Protein AF-A0A5M3XRE9-F1 (afdb_monomer)

Sequence (167 aa):
MTRYNPGREERDRRELAEAVAAARAELARVDAKAGIALSVSGGAFSILTATAALATSLPTLARVVLIVAAVLTAAASTAALWALRPTLPRHAGTGVLGAARVGTARGLLAGLADTPERERLAADVVCLSRLARTKYRRLRIAVDALIAAVAVVLIALVVLLATLPQV

Structure (mmCIF, N/CA/C/O backbone):
data_AF-A0A5M3XRE9-F1
#
_entry.id   AF-A0A5M3XRE9-F1
#
loop_
_atom_site.group_PDB
_atom_site.id
_atom_site.type_symbol
_atom_site.label_atom_id
_atom_site.label_alt_id
_atom_site.label_comp_id
_atom_site.label_asym_id
_atom_site.label_entity_id
_atom_site.label_seq_id
_atom_site.pdbx_PDB_ins_code
_atom_site.Cartn_x
_atom_site.Cartn_y
_atom_site.Cartn_z
_atom_site.occupancy
_atom_site.B_iso_or_equiv
_atom_site.auth_seq_id
_atom_site.auth_comp_id
_atom_site.auth_asym_id
_atom_site.auth_atom_id
_atom_site.pdbx_PDB_model_num
ATOM 1 N N . MET A 1 1 ? 7.980 1.155 -47.710 1.00 56.56 1 MET A N 1
ATOM 2 C CA . MET A 1 1 ? 9.224 1.716 -47.138 1.00 56.56 1 MET A CA 1
ATOM 3 C C . MET A 1 1 ? 8.872 2.888 -46.231 1.00 56.56 1 MET A C 1
ATOM 5 O O . MET A 1 1 ? 8.700 4.006 -46.700 1.00 56.56 1 MET A O 1
ATOM 9 N N . THR A 1 2 ? 8.676 2.625 -44.941 1.00 67.06 2 THR A N 1
ATOM 10 C CA . THR A 1 2 ? 8.481 3.649 -43.903 1.00 67.06 2 THR A CA 1
ATOM 11 C C . THR A 1 2 ? 9.804 4.396 -43.734 1.00 67.06 2 THR A C 1
ATOM 13 O O . THR A 1 2 ? 10.810 3.770 -43.412 1.00 67.06 2 THR A O 1
ATOM 16 N N . ARG A 1 3 ? 9.847 5.709 -44.002 1.00 71.75 3 ARG A N 1
ATOM 17 C CA . ARG A 1 3 ? 11.059 6.510 -43.760 1.00 71.75 3 ARG A CA 1
ATOM 18 C C . ARG A 1 3 ? 11.410 6.422 -42.274 1.00 71.75 3 ARG A C 1
ATOM 20 O O . ARG A 1 3 ? 10.608 6.832 -41.436 1.00 71.75 3 ARG A O 1
ATOM 27 N N . TYR A 1 4 ? 12.590 5.891 -41.969 1.00 78.19 4 TYR A N 1
ATOM 28 C CA . TYR A 1 4 ? 13.180 5.957 -40.636 1.00 78.19 4 TYR A CA 1
ATOM 29 C C . TYR A 1 4 ? 13.281 7.431 -40.225 1.00 78.19 4 TYR A C 1
ATOM 31 O O . TYR A 1 4 ? 13.924 8.228 -40.909 1.00 78.19 4 TYR A O 1
ATOM 39 N N . ASN A 1 5 ? 12.573 7.804 -39.156 1.00 83.75 5 ASN A N 1
ATOM 40 C CA . ASN A 1 5 ? 12.599 9.150 -38.597 1.00 83.75 5 ASN A CA 1
ATOM 41 C C . ASN A 1 5 ? 13.238 9.080 -37.202 1.00 83.75 5 ASN A C 1
ATOM 43 O O . ASN A 1 5 ? 12.529 8.780 -36.236 1.00 83.75 5 ASN A O 1
ATOM 47 N N . PRO A 1 6 ? 14.545 9.369 -37.077 1.00 79.38 6 PRO A N 1
ATOM 48 C CA . PRO A 1 6 ? 15.255 9.262 -35.803 1.00 79.38 6 PRO A CA 1
ATOM 49 C C . PRO A 1 6 ? 14.658 10.180 -34.725 1.00 79.38 6 PRO A C 1
ATOM 51 O O . PRO A 1 6 ? 14.623 9.820 -33.551 1.00 79.38 6 PRO A O 1
ATOM 54 N N . GLY A 1 7 ? 14.077 11.320 -35.120 1.00 86.62 7 GLY A N 1
ATOM 55 C CA . GLY A 1 7 ? 13.422 12.241 -34.191 1.00 86.62 7 GLY A CA 1
ATOM 56 C C . GLY A 1 7 ? 12.132 11.695 -33.570 1.00 86.62 7 GLY A C 1
ATOM 57 O O . GLY A 1 7 ? 11.725 12.167 -32.511 1.00 86.62 7 GLY A O 1
ATOM 58 N N . ARG A 1 8 ? 11.483 10.702 -34.194 1.00 86.00 8 ARG A N 1
ATOM 59 C 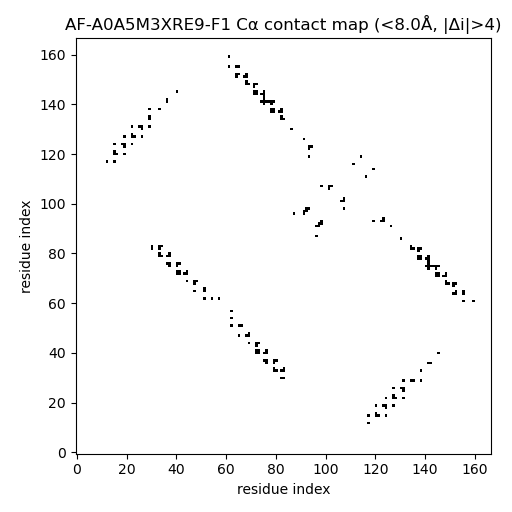CA . ARG A 1 8 ? 10.309 10.026 -33.620 1.00 86.00 8 ARG A CA 1
ATOM 60 C C . ARG A 1 8 ? 10.725 8.985 -32.587 1.00 86.00 8 ARG A C 1
ATOM 62 O O . ARG A 1 8 ? 10.131 8.928 -31.521 1.00 86.00 8 ARG A O 1
ATOM 69 N N . GLU A 1 9 ? 11.758 8.200 -32.878 1.00 84.88 9 GLU A N 1
ATOM 70 C CA . GLU A 1 9 ? 12.236 7.179 -31.941 1.00 84.88 9 GLU A CA 1
ATOM 71 C C . GLU A 1 9 ? 12.762 7.785 -30.645 1.00 84.88 9 GLU A C 1
ATOM 73 O O . GLU A 1 9 ? 12.497 7.253 -29.570 1.00 84.88 9 GLU A O 1
ATOM 78 N N . GLU A 1 10 ? 13.471 8.910 -30.724 1.00 87.88 10 GLU A N 1
ATOM 79 C CA . GLU A 1 10 ? 13.988 9.558 -29.523 1.00 87.88 10 GLU A CA 1
ATOM 80 C C . GLU A 1 10 ? 12.875 10.179 -28.665 1.00 87.88 10 GLU A C 1
ATOM 82 O O . GLU A 1 10 ? 12.946 10.116 -27.438 1.00 87.88 10 GLU A O 1
ATOM 87 N N . ARG A 1 11 ? 11.806 10.699 -29.286 1.00 88.06 11 ARG A N 1
ATOM 88 C CA . ARG A 1 11 ? 10.595 11.131 -28.565 1.00 88.06 11 ARG A CA 1
ATOM 89 C C . ARG A 1 11 ? 9.914 9.956 -27.875 1.00 88.06 11 ARG A C 1
ATOM 91 O O . ARG A 1 11 ? 9.725 10.011 -26.666 1.00 88.06 11 ARG A O 1
ATOM 98 N N . ASP A 1 12 ? 9.659 8.873 -28.609 1.00 88.25 12 ASP A N 1
ATOM 99 C CA . ASP A 1 12 ? 9.035 7.661 -28.066 1.00 88.25 12 ASP A CA 1
ATOM 100 C C . ASP A 1 12 ? 9.844 7.098 -26.874 1.00 88.25 12 ASP A C 1
ATOM 102 O O . ASP A 1 12 ? 9.275 6.631 -25.888 1.00 88.25 12 ASP A O 1
ATOM 106 N N . ARG A 1 13 ? 11.185 7.150 -26.933 1.00 86.62 13 ARG A N 1
ATOM 107 C CA . ARG A 1 13 ? 12.062 6.729 -25.823 1.00 86.62 13 ARG A CA 1
ATOM 108 C C . ARG A 1 13 ? 11.930 7.632 -24.601 1.00 86.62 13 ARG A C 1
ATOM 110 O O . ARG A 1 13 ? 11.826 7.117 -23.489 1.00 86.62 13 ARG A O 1
ATOM 117 N N . ARG A 1 14 ? 11.932 8.955 -24.796 1.00 90.38 14 ARG A N 1
ATOM 118 C CA . ARG A 1 14 ? 11.760 9.926 -23.703 1.00 90.38 14 ARG A CA 1
ATOM 119 C C . ARG A 1 14 ? 10.404 9.750 -23.028 1.00 90.38 14 ARG A C 1
ATOM 121 O O . ARG A 1 14 ? 10.362 9.614 -21.811 1.00 90.38 14 ARG A O 1
ATOM 128 N N . GLU A 1 15 ? 9.337 9.626 -23.812 1.00 91.62 15 GLU A N 1
ATOM 129 C CA . GLU A 1 15 ? 7.980 9.390 -23.304 1.00 91.62 15 GLU A CA 1
ATOM 130 C C . GLU A 1 15 ? 7.897 8.107 -22.460 1.00 91.62 15 GLU A C 1
ATOM 132 O O . GLU A 1 15 ? 7.311 8.098 -21.377 1.00 91.62 15 GLU A O 1
ATOM 137 N N . LEU A 1 16 ? 8.531 7.019 -22.908 1.00 90.69 16 LEU A N 1
ATOM 138 C CA . LEU A 1 16 ? 8.570 5.770 -22.145 1.00 90.69 16 LEU A CA 1
ATOM 139 C C . LEU A 1 16 ? 9.393 5.890 -20.857 1.00 90.69 16 LEU A C 1
ATOM 141 O O . LEU A 1 16 ? 8.976 5.379 -19.818 1.00 90.69 16 LEU A O 1
ATOM 145 N N . ALA A 1 17 ? 10.544 6.562 -20.897 1.00 89.75 17 ALA A N 1
ATOM 146 C CA . ALA A 1 17 ? 11.367 6.789 -19.712 1.00 89.75 17 ALA A CA 1
ATOM 147 C C . ALA A 1 17 ? 10.630 7.645 -18.664 1.00 89.75 17 ALA A C 1
ATOM 149 O O . ALA A 1 17 ? 10.637 7.313 -17.474 1.00 89.75 17 ALA A O 1
ATOM 150 N N . GLU A 1 18 ? 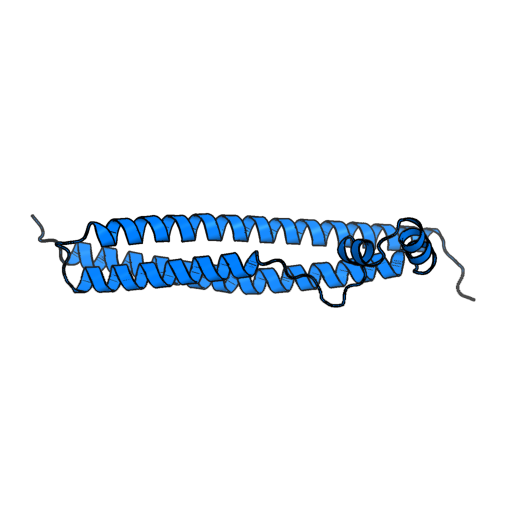9.933 8.694 -19.104 1.00 94.31 18 GLU A N 1
ATOM 151 C CA . GLU A 1 18 ? 9.064 9.520 -18.262 1.00 94.31 18 GLU A CA 1
ATOM 152 C C . GLU A 1 18 ? 7.917 8.699 -17.662 1.00 94.31 18 GLU A C 1
ATOM 154 O O . GLU A 1 18 ? 7.660 8.782 -16.459 1.00 94.31 18 GLU A O 1
ATOM 159 N N . ALA A 1 19 ? 7.277 7.835 -18.454 1.00 91.06 19 ALA A N 1
ATOM 160 C CA . ALA A 1 19 ? 6.229 6.943 -17.966 1.00 91.06 19 ALA A CA 1
ATOM 161 C C . ALA A 1 19 ? 6.746 5.950 -16.907 1.00 91.06 19 ALA A C 1
ATOM 163 O O . ALA A 1 19 ? 6.066 5.706 -15.904 1.00 91.06 19 ALA A O 1
ATOM 164 N N . VAL A 1 20 ? 7.960 5.407 -17.072 1.00 90.25 20 VAL A N 1
ATOM 165 C CA . VAL A 1 20 ? 8.606 4.559 -16.051 1.00 90.25 20 VAL A CA 1
ATOM 166 C C . VAL A 1 20 ? 8.852 5.357 -14.770 1.00 90.25 20 VAL A C 1
ATOM 168 O O . VAL A 1 20 ? 8.541 4.873 -13.677 1.00 90.25 20 VAL A O 1
ATOM 171 N N . ALA A 1 21 ? 9.384 6.576 -14.880 1.00 92.06 21 ALA A N 1
ATOM 172 C CA . ALA A 1 21 ? 9.633 7.443 -13.731 1.00 92.06 21 ALA A CA 1
ATOM 173 C C . ALA A 1 21 ? 8.332 7.786 -12.985 1.00 92.06 21 ALA A C 1
ATOM 175 O O . ALA A 1 21 ? 8.271 7.647 -11.761 1.00 92.06 21 ALA A O 1
ATOM 176 N N . ALA A 1 22 ? 7.269 8.132 -13.715 1.00 92.75 22 ALA A N 1
ATOM 177 C CA . ALA A 1 22 ? 5.948 8.398 -13.155 1.00 92.75 22 ALA A CA 1
ATOM 178 C C . ALA A 1 22 ? 5.372 7.170 -12.429 1.00 92.75 22 ALA A C 1
ATOM 180 O O . ALA A 1 22 ? 4.885 7.284 -11.304 1.00 92.75 22 ALA A O 1
ATOM 181 N N . ALA A 1 23 ? 5.486 5.975 -13.018 1.00 89.00 23 ALA A N 1
ATOM 182 C CA . ALA A 1 23 ? 5.012 4.743 -12.391 1.00 89.00 23 ALA A CA 1
ATOM 183 C C . ALA A 1 23 ? 5.789 4.399 -11.103 1.00 89.00 23 ALA A C 1
ATOM 185 O O . ALA A 1 23 ? 5.192 3.947 -10.123 1.00 89.00 23 ALA A O 1
ATOM 186 N N . ARG A 1 24 ? 7.108 4.647 -11.067 1.00 89.94 24 ARG A N 1
ATOM 187 C CA . ARG A 1 24 ? 7.931 4.494 -9.851 1.00 89.94 24 ARG A CA 1
ATOM 188 C C . ARG A 1 24 ? 7.553 5.505 -8.772 1.00 89.94 24 ARG A C 1
ATOM 190 O O . ARG A 1 24 ? 7.428 5.120 -7.611 1.00 89.94 24 ARG A O 1
ATOM 197 N N . ALA A 1 25 ? 7.340 6.765 -9.146 1.00 93.75 25 ALA A N 1
ATOM 198 C CA . ALA A 1 25 ? 6.896 7.803 -8.219 1.00 93.75 25 ALA A CA 1
ATOM 199 C C . ALA A 1 25 ? 5.537 7.453 -7.594 1.00 93.75 25 ALA A C 1
ATOM 201 O O . ALA A 1 25 ? 5.343 7.598 -6.387 1.00 93.75 25 ALA A O 1
ATOM 202 N N . GLU A 1 26 ? 4.615 6.919 -8.393 1.00 92.31 26 GLU A N 1
ATOM 203 C CA . GLU A 1 26 ? 3.302 6.510 -7.904 1.00 92.31 26 GLU A CA 1
ATOM 204 C C . GLU A 1 26 ? 3.383 5.292 -6.970 1.00 92.31 26 GLU A C 1
ATOM 206 O O . GLU A 1 26 ? 2.711 5.258 -5.940 1.00 92.31 26 GLU A O 1
ATOM 211 N N . LEU A 1 27 ? 4.258 4.325 -7.259 1.00 89.88 27 LEU A N 1
ATOM 212 C CA . LEU A 1 27 ? 4.546 3.222 -6.337 1.00 89.88 27 LEU A CA 1
ATOM 213 C C . LEU A 1 27 ? 5.102 3.716 -4.997 1.00 89.88 27 LEU A C 1
ATOM 215 O O . LEU A 1 27 ? 4.600 3.303 -3.953 1.00 89.88 27 LEU A O 1
ATOM 219 N N . ALA A 1 28 ? 6.078 4.627 -5.023 1.00 90.88 28 ALA A N 1
ATOM 220 C CA . ALA A 1 28 ? 6.645 5.215 -3.811 1.00 90.88 28 ALA A CA 1
ATOM 221 C C . ALA A 1 28 ? 5.580 5.960 -2.991 1.00 90.88 28 ALA A C 1
ATOM 223 O O . ALA A 1 28 ? 5.526 5.837 -1.768 1.00 90.88 28 ALA A O 1
ATOM 224 N N . ARG A 1 29 ? 4.673 6.679 -3.664 1.00 92.56 29 ARG A N 1
ATOM 225 C CA . ARG A 1 29 ? 3.544 7.362 -3.023 1.00 92.56 29 ARG A CA 1
ATOM 226 C C . ARG A 1 29 ? 2.586 6.380 -2.347 1.00 92.56 29 ARG A C 1
ATOM 228 O O . ARG A 1 29 ? 2.117 6.654 -1.243 1.00 92.56 29 ARG A O 1
ATOM 235 N N . VAL A 1 30 ? 2.279 5.250 -2.985 1.00 90.69 30 VAL A N 1
ATOM 236 C CA . VAL A 1 30 ? 1.436 4.206 -2.379 1.00 90.69 30 VAL A CA 1
ATOM 237 C C . VAL A 1 30 ? 2.115 3.580 -1.169 1.00 90.69 30 VAL A C 1
ATOM 239 O O . VAL A 1 30 ? 1.457 3.386 -0.150 1.00 90.69 30 VAL A O 1
ATOM 242 N N . ASP A 1 31 ? 3.414 3.305 -1.258 1.00 89.81 31 ASP A N 1
ATOM 243 C CA . ASP A 1 31 ? 4.179 2.722 -0.154 1.00 89.81 31 ASP A CA 1
ATOM 244 C C . ASP A 1 31 ? 4.261 3.675 1.043 1.00 89.81 31 ASP A C 1
ATOM 246 O O . ASP A 1 31 ? 4.045 3.250 2.177 1.00 89.81 31 ASP A O 1
ATOM 250 N N . ALA A 1 32 ? 4.443 4.976 0.800 1.00 93.06 32 ALA A N 1
ATOM 251 C CA . ALA A 1 32 ? 4.374 5.992 1.846 1.00 93.06 32 ALA A CA 1
ATOM 252 C C . ALA A 1 32 ? 2.992 6.024 2.526 1.00 93.06 32 ALA A C 1
ATOM 254 O O . ALA A 1 32 ? 2.904 6.006 3.753 1.00 93.06 32 ALA A O 1
ATOM 255 N N . LYS A 1 33 ? 1.898 6.001 1.748 1.00 89.69 33 LYS A N 1
ATOM 256 C CA . LYS A 1 33 ? 0.528 5.949 2.296 1.00 89.69 33 LYS A CA 1
ATOM 257 C C . LYS A 1 33 ? 0.275 4.675 3.104 1.00 89.69 33 LYS A C 1
ATOM 259 O O . LYS A 1 33 ? -0.357 4.741 4.155 1.00 89.69 33 LYS A O 1
ATOM 264 N N . ALA A 1 34 ? 0.764 3.529 2.633 1.00 90.31 34 ALA A N 1
ATOM 265 C CA . ALA A 1 34 ? 0.649 2.264 3.351 1.00 90.31 34 ALA A CA 1
ATOM 266 C C . ALA A 1 34 ? 1.453 2.274 4.661 1.00 90.31 34 ALA A C 1
ATOM 268 O O . ALA A 1 34 ? 0.954 1.788 5.674 1.00 90.31 34 ALA A O 1
ATOM 269 N N . GLY A 1 35 ? 2.644 2.883 4.667 1.00 90.00 35 GLY A N 1
ATOM 270 C CA . GLY A 1 35 ? 3.435 3.106 5.878 1.00 90.00 35 GLY A CA 1
ATOM 271 C C . GLY A 1 35 ? 2.704 3.976 6.903 1.00 90.00 35 GLY A C 1
ATOM 272 O O . GLY A 1 35 ? 2.622 3.604 8.068 1.00 90.00 35 GLY A O 1
ATOM 273 N N . ILE A 1 36 ? 2.093 5.082 6.467 1.00 91.81 36 ILE A N 1
ATOM 274 C CA . ILE A 1 36 ? 1.271 5.939 7.340 1.00 91.81 36 ILE A CA 1
ATOM 275 C C . ILE A 1 36 ? 0.089 5.152 7.917 1.00 91.81 36 ILE A C 1
ATOM 277 O O . ILE A 1 36 ? -0.130 5.182 9.127 1.00 91.81 36 ILE A O 1
ATOM 281 N N . ALA A 1 37 ? -0.650 4.423 7.072 1.00 87.62 37 ALA A N 1
ATOM 282 C CA . ALA A 1 37 ? -1.788 3.620 7.512 1.00 87.62 37 ALA A CA 1
ATOM 283 C C . ALA A 1 37 ? -1.376 2.579 8.564 1.00 87.62 37 ALA A C 1
ATOM 285 O O . 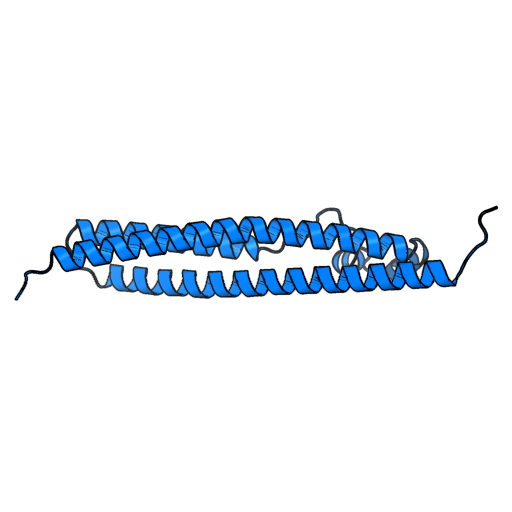ALA A 1 37 ? -2.057 2.449 9.577 1.00 87.62 37 ALA A O 1
ATOM 286 N N . LEU A 1 38 ? -0.242 1.900 8.355 1.00 91.31 38 LEU A N 1
ATOM 287 C CA . LEU A 1 38 ? 0.304 0.923 9.296 1.00 91.31 38 LEU A CA 1
ATOM 288 C C . LEU A 1 38 ? 0.721 1.560 10.627 1.00 91.31 38 LEU A C 1
ATOM 290 O O . LEU A 1 38 ? 0.410 1.014 11.682 1.00 91.31 38 LEU A O 1
ATOM 294 N N . SER A 1 39 ? 1.410 2.702 10.595 1.00 91.88 39 SER A N 1
ATOM 295 C CA . SER A 1 39 ? 1.823 3.408 11.813 1.00 91.88 39 SER A CA 1
ATOM 296 C C . SER A 1 39 ? 0.616 3.839 12.645 1.00 91.88 39 SER A C 1
ATOM 298 O O . SER A 1 39 ? 0.594 3.639 13.858 1.00 91.88 39 SER A O 1
ATOM 300 N N . VAL A 1 40 ? -0.418 4.380 11.993 1.00 88.75 40 VAL A N 1
ATOM 301 C CA . VAL A 1 40 ? -1.656 4.799 12.664 1.00 88.75 40 VAL A CA 1
ATOM 302 C C . VAL A 1 40 ? -2.406 3.594 13.228 1.00 88.75 40 VAL A C 1
ATOM 304 O O . VAL A 1 40 ? -2.775 3.599 14.402 1.00 88.75 40 VAL A O 1
ATOM 307 N N . SER A 1 41 ? -2.611 2.542 12.430 1.00 86.56 41 SER A N 1
ATOM 308 C CA . SER A 1 41 ? -3.361 1.362 12.871 1.00 86.56 41 SER A CA 1
ATOM 309 C C . SER A 1 41 ? -2.624 0.578 13.961 1.00 86.56 41 SER A C 1
ATOM 311 O O . SER A 1 41 ? -3.254 0.134 14.919 1.00 86.56 41 SER A O 1
ATOM 313 N N . GLY A 1 42 ? -1.298 0.447 13.857 1.00 86.88 42 GLY A N 1
ATOM 314 C CA . GLY A 1 42 ? -0.453 -0.220 14.849 1.00 86.88 42 GLY A CA 1
ATOM 315 C C . GLY A 1 42 ? -0.348 0.560 16.161 1.00 86.88 42 GLY A C 1
ATOM 316 O O . GLY A 1 42 ? -0.389 -0.037 17.240 1.00 86.88 42 GLY A O 1
ATOM 317 N N . GLY A 1 43 ? -0.293 1.895 16.085 1.00 90.00 43 GLY A N 1
ATOM 318 C CA . GLY A 1 43 ? -0.374 2.770 17.254 1.00 90.00 43 GLY A CA 1
ATOM 319 C C . GLY A 1 43 ? -1.722 2.644 17.965 1.00 90.00 43 GLY A C 1
ATOM 320 O O . GLY A 1 43 ? -1.765 2.390 19.168 1.00 90.00 43 GLY A O 1
ATOM 321 N N . ALA A 1 44 ? -2.824 2.724 17.213 1.00 87.31 44 ALA A N 1
ATOM 322 C CA . ALA A 1 44 ? -4.170 2.551 17.756 1.00 87.31 44 ALA A CA 1
ATOM 323 C C . ALA A 1 44 ? -4.361 1.168 18.399 1.00 87.31 44 ALA A C 1
ATOM 325 O O . ALA A 1 44 ? -4.878 1.075 19.510 1.00 87.31 44 ALA A O 1
ATOM 326 N N . PHE A 1 45 ? -3.890 0.102 17.745 1.00 87.06 45 PHE A N 1
ATOM 327 C CA . PHE A 1 45 ? -3.932 -1.255 18.288 1.00 87.06 45 PHE A CA 1
ATOM 328 C C . PHE A 1 45 ? -3.169 -1.374 19.616 1.00 87.06 45 PHE A C 1
ATOM 330 O O . PHE A 1 45 ? -3.684 -1.952 20.575 1.00 87.06 45 PHE A O 1
ATOM 337 N N . SER A 1 46 ? -1.966 -0.794 19.694 1.00 88.88 46 SER A N 1
ATOM 338 C CA . SER A 1 46 ? -1.151 -0.790 20.917 1.00 88.88 46 SER A CA 1
ATOM 339 C C . SER A 1 46 ? -1.868 -0.094 22.073 1.00 88.88 46 SER A C 1
ATOM 341 O O . SER A 1 46 ? -1.940 -0.645 23.171 1.00 88.88 46 SER A O 1
ATOM 343 N N . ILE A 1 47 ? -2.453 1.082 21.814 1.00 88.75 47 ILE A N 1
ATOM 344 C CA . ILE A 1 47 ? -3.214 1.844 22.813 1.00 88.75 47 ILE A CA 1
ATOM 345 C C . ILE A 1 47 ? -4.425 1.038 23.281 1.00 88.75 47 ILE A C 1
ATOM 347 O O . ILE A 1 47 ? -4.582 0.828 24.478 1.00 88.75 47 ILE A O 1
ATOM 351 N N . LEU A 1 48 ? -5.245 0.530 22.355 1.00 85.81 48 LEU A N 1
ATOM 352 C CA . LEU A 1 48 ? -6.449 -0.235 22.692 1.00 85.81 48 LEU A CA 1
ATOM 353 C C . LEU A 1 48 ? -6.127 -1.486 23.511 1.00 85.81 48 LEU A C 1
ATOM 355 O O . LEU A 1 48 ? -6.822 -1.777 24.481 1.00 85.81 48 LEU A O 1
ATOM 359 N N . THR A 1 49 ? -5.060 -2.200 23.155 1.00 84.44 49 THR A N 1
ATOM 360 C CA . THR A 1 49 ? -4.628 -3.401 23.881 1.00 84.44 49 THR A CA 1
ATOM 361 C C . THR A 1 49 ? -4.131 -3.052 25.284 1.00 84.44 49 THR A C 1
ATOM 363 O O . THR A 1 49 ? -4.502 -3.721 26.248 1.00 84.44 49 THR A O 1
ATOM 366 N N . ALA A 1 50 ? -3.350 -1.977 25.428 1.00 87.19 50 ALA A N 1
ATOM 367 C CA . ALA A 1 50 ? -2.895 -1.495 26.731 1.00 87.19 50 ALA A CA 1
ATOM 368 C C . ALA A 1 50 ? -4.070 -1.035 27.611 1.00 87.19 50 ALA A C 1
ATOM 370 O O . ALA A 1 50 ? -4.161 -1.419 28.776 1.00 87.19 50 ALA A O 1
ATOM 371 N N . THR A 1 51 ? -5.012 -0.273 27.049 1.00 83.94 51 THR A N 1
ATOM 372 C CA . THR A 1 51 ? -6.232 0.142 27.750 1.00 83.94 51 THR A CA 1
ATOM 373 C C . THR A 1 51 ? -7.061 -1.068 28.169 1.00 83.94 51 THR A C 1
ATOM 375 O O . THR A 1 51 ? -7.489 -1.130 29.316 1.00 83.94 51 THR A O 1
ATOM 378 N N . ALA A 1 52 ? -7.241 -2.058 27.291 1.00 80.06 52 ALA A N 1
ATOM 379 C CA . ALA A 1 52 ? -7.970 -3.284 27.607 1.00 80.06 52 ALA A CA 1
ATOM 380 C C . ALA A 1 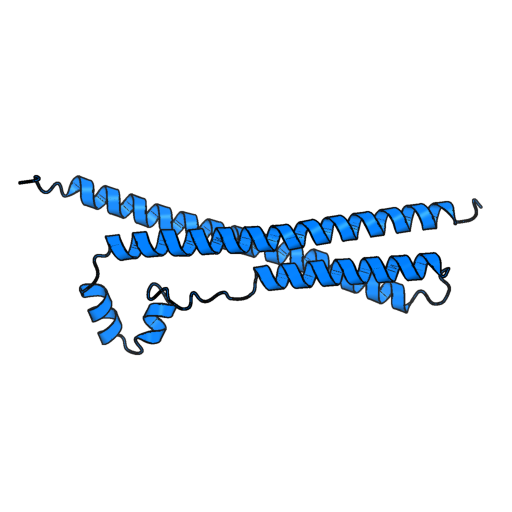52 ? -7.308 -4.097 28.735 1.00 80.06 52 ALA A C 1
ATOM 382 O O . ALA A 1 52 ? -8.013 -4.681 29.555 1.00 80.06 52 ALA A O 1
ATOM 383 N N . ALA A 1 53 ? -5.975 -4.103 28.820 1.00 82.50 53 ALA A N 1
ATOM 384 C CA . ALA A 1 53 ? -5.252 -4.757 29.911 1.00 82.50 53 ALA A CA 1
ATOM 385 C C . ALA A 1 53 ? -5.444 -4.045 31.264 1.00 82.50 53 ALA A C 1
ATOM 387 O O . ALA A 1 53 ? -5.537 -4.698 32.301 1.00 82.50 53 ALA A O 1
ATOM 388 N N . LEU A 1 54 ? -5.543 -2.712 31.257 1.00 83.75 54 LEU A N 1
ATOM 389 C CA . LEU A 1 54 ? -5.761 -1.890 32.458 1.00 83.75 54 LEU A CA 1
ATOM 390 C C . LEU A 1 54 ? -7.243 -1.808 32.873 1.00 83.75 54 LEU A C 1
ATOM 392 O O . LEU A 1 54 ? -7.568 -1.422 33.993 1.00 83.75 54 LEU A O 1
ATOM 396 N N . ALA A 1 55 ? -8.149 -2.200 31.981 1.00 75.69 55 ALA A N 1
ATOM 397 C CA . ALA A 1 55 ? -9.601 -2.091 32.084 1.00 75.69 55 ALA A CA 1
ATOM 398 C C . ALA A 1 55 ? -10.284 -3.146 32.988 1.00 75.69 55 ALA A C 1
ATOM 400 O O . ALA A 1 55 ? -11.353 -3.686 32.664 1.00 75.69 55 ALA A O 1
ATOM 401 N N . THR A 1 56 ? -9.701 -3.464 34.145 1.00 73.69 56 THR A N 1
ATOM 402 C CA . THR A 1 56 ? -10.198 -4.534 35.033 1.00 73.69 56 THR A CA 1
ATOM 403 C C . THR A 1 56 ? -11.539 -4.220 35.702 1.00 73.69 56 THR A C 1
ATOM 405 O O . THR A 1 56 ? -12.227 -5.146 36.123 1.00 73.69 56 THR A O 1
ATOM 408 N N . SER A 1 57 ? -11.979 -2.962 35.713 1.00 76.75 57 SER A N 1
ATOM 409 C CA . SER A 1 57 ? -13.265 -2.524 36.277 1.00 76.75 57 SER A CA 1
ATOM 410 C C . SER A 1 57 ? -14.299 -2.077 35.236 1.00 76.75 57 SER A C 1
ATOM 412 O O . SER A 1 57 ? -15.378 -1.621 35.607 1.00 76.75 57 SER A O 1
ATOM 414 N N . LEU A 1 58 ? -14.008 -2.197 33.933 1.00 72.75 58 LEU A N 1
ATOM 415 C CA . LEU A 1 58 ? -14.943 -1.742 32.902 1.00 72.75 58 LEU A CA 1
ATOM 416 C C . LEU A 1 58 ? -16.183 -2.650 32.794 1.00 72.75 58 LEU A C 1
ATOM 418 O O . LEU A 1 58 ? -16.045 -3.879 32.843 1.00 72.75 58 LEU A O 1
ATOM 422 N N . PRO A 1 59 ? -17.380 -2.066 32.574 1.00 79.44 59 PRO A N 1
ATOM 423 C CA . PRO A 1 59 ? -18.596 -2.817 32.285 1.00 79.44 59 PRO A CA 1
ATOM 424 C C . PRO A 1 59 ? -18.400 -3.791 31.120 1.00 79.44 59 PRO A C 1
ATOM 426 O O . PRO A 1 59 ? -17.687 -3.491 30.158 1.00 79.44 59 PRO A O 1
ATOM 429 N N . THR A 1 60 ? -19.082 -4.940 31.164 1.00 81.69 60 THR A N 1
ATOM 430 C CA . THR A 1 60 ? -18.964 -6.010 30.155 1.00 81.69 60 THR A CA 1
ATOM 431 C C . THR A 1 60 ? -19.130 -5.486 28.730 1.00 81.69 60 THR A C 1
ATOM 433 O O . THR A 1 60 ? -18.369 -5.858 27.841 1.00 81.69 60 THR A O 1
ATOM 436 N N . LEU A 1 61 ? -20.075 -4.567 28.520 1.00 78.19 61 LEU A N 1
ATOM 437 C CA . LEU A 1 61 ? -20.333 -3.976 27.211 1.00 78.19 61 LEU A CA 1
ATOM 438 C C . LEU A 1 61 ? -19.137 -3.156 26.702 1.00 78.19 61 LEU A C 1
ATOM 440 O O . LEU A 1 61 ? -18.730 -3.318 25.556 1.00 78.19 61 LEU A O 1
ATOM 444 N N . ALA A 1 62 ? -18.500 -2.356 27.560 1.00 77.50 62 ALA A N 1
ATOM 445 C CA . ALA A 1 62 ? -17.318 -1.583 27.186 1.00 77.50 62 ALA A CA 1
ATOM 446 C C . ALA A 1 62 ? -16.110 -2.484 26.863 1.00 77.50 62 ALA A C 1
ATOM 448 O O . ALA A 1 62 ? -15.364 -2.205 25.925 1.00 77.50 62 ALA A O 1
ATOM 449 N N . ARG A 1 63 ? -15.956 -3.613 27.572 1.00 78.88 63 ARG A N 1
ATOM 450 C CA . ARG A 1 63 ? -14.936 -4.628 27.248 1.00 78.88 63 ARG A CA 1
ATOM 451 C C . ARG A 1 63 ? -15.163 -5.269 25.884 1.00 78.88 63 ARG A C 1
ATOM 453 O O . ARG A 1 63 ? -14.214 -5.390 25.114 1.00 78.88 63 ARG A O 1
ATOM 460 N N . VAL A 1 64 ? -16.401 -5.661 25.573 1.00 82.38 64 VAL A N 1
ATOM 461 C CA . VAL A 1 64 ? -16.742 -6.241 24.263 1.00 82.38 64 VAL A CA 1
ATOM 462 C C . VAL A 1 64 ? -16.387 -5.261 23.149 1.00 82.38 64 VAL A C 1
ATOM 464 O O . VAL A 1 64 ? -15.731 -5.647 22.184 1.00 82.38 64 VAL A O 1
ATOM 467 N N . VAL A 1 65 ? -16.739 -3.983 23.301 1.00 80.31 65 VAL A N 1
ATOM 468 C CA . VAL A 1 65 ? -16.439 -2.982 22.272 1.00 80.31 65 VAL A CA 1
ATOM 469 C C . VAL A 1 65 ? -14.932 -2.732 22.129 1.00 80.31 65 VAL A C 1
ATOM 471 O O . VAL A 1 65 ? -14.445 -2.644 21.002 1.00 80.31 65 VAL A O 1
ATOM 474 N N . LEU A 1 66 ? -14.169 -2.695 23.230 1.00 80.56 66 LEU A N 1
ATOM 475 C CA . LEU A 1 66 ? -12.702 -2.600 23.184 1.00 80.56 66 LEU A CA 1
ATOM 476 C C . LEU A 1 66 ? -12.070 -3.774 22.425 1.00 80.56 66 LEU A C 1
ATOM 478 O O . LEU A 1 66 ? -11.184 -3.559 21.598 1.00 80.56 66 LEU A O 1
ATOM 482 N N . ILE A 1 67 ? -12.546 -5.001 22.658 1.00 82.25 67 ILE A N 1
ATOM 483 C CA . ILE A 1 67 ? -12.070 -6.192 21.942 1.00 82.25 67 ILE A CA 1
ATOM 484 C C . ILE A 1 67 ? -12.380 -6.074 20.446 1.00 82.25 67 ILE A C 1
ATOM 486 O O . ILE A 1 67 ? -11.498 -6.308 19.621 1.00 82.25 67 ILE A O 1
ATOM 490 N N . VAL A 1 68 ? -13.598 -5.665 20.076 1.00 83.69 68 VAL A N 1
ATOM 491 C CA . VAL A 1 68 ? -13.973 -5.479 18.664 1.00 83.69 68 VAL A CA 1
ATOM 492 C C . VAL A 1 68 ? -13.095 -4.413 18.000 1.00 83.69 68 VAL A C 1
ATOM 494 O O . VAL A 1 68 ? -12.585 -4.636 16.901 1.00 83.69 68 VAL A O 1
ATOM 497 N N . ALA A 1 69 ? -12.851 -3.284 18.670 1.00 80.88 69 ALA A N 1
ATOM 498 C CA . ALA A 1 69 ? -11.961 -2.238 18.173 1.00 80.88 69 ALA A CA 1
ATOM 499 C C . ALA A 1 69 ? -10.512 -2.736 17.998 1.00 80.88 69 ALA A C 1
ATOM 501 O O . ALA A 1 69 ? -9.873 -2.449 16.981 1.00 80.88 69 ALA A O 1
ATOM 502 N N . ALA A 1 70 ? -9.996 -3.524 18.946 1.00 83.81 70 ALA A N 1
ATOM 503 C CA . ALA A 1 70 ? -8.671 -4.137 18.850 1.00 83.81 70 ALA A CA 1
ATOM 504 C C . ALA A 1 70 ? -8.580 -5.117 17.664 1.00 83.81 70 ALA A C 1
ATOM 506 O O . ALA A 1 70 ? -7.618 -5.086 16.899 1.00 83.81 70 ALA A O 1
ATOM 507 N N . VAL A 1 71 ? -9.607 -5.942 17.441 1.00 85.50 71 VAL A N 1
ATOM 508 C CA . VAL A 1 71 ? -9.658 -6.866 16.295 1.00 85.50 71 VAL A CA 1
ATOM 509 C C . VAL A 1 71 ? -9.696 -6.106 14.965 1.00 85.50 71 VAL A C 1
ATOM 511 O O . VAL A 1 71 ? -8.964 -6.455 14.038 1.00 85.50 71 VAL A O 1
ATOM 514 N N . LEU A 1 72 ? -10.495 -5.040 14.860 1.00 80.56 72 LEU A N 1
ATOM 515 C CA . LEU A 1 72 ? -10.573 -4.232 13.638 1.00 80.56 72 LEU A CA 1
ATOM 516 C C . LEU A 1 72 ? -9.262 -3.486 13.347 1.00 80.56 72 LEU A C 1
ATOM 518 O O . LEU A 1 72 ? -8.818 -3.450 12.200 1.00 80.56 72 LEU A O 1
ATOM 522 N N . THR A 1 73 ? -8.599 -2.942 14.371 1.00 82.81 73 THR A N 1
ATOM 523 C CA . THR A 1 73 ? -7.282 -2.295 14.212 1.00 82.81 73 THR A CA 1
ATOM 524 C C . THR A 1 73 ? -6.174 -3.296 13.867 1.00 82.81 73 THR A C 1
ATOM 526 O O . THR A 1 73 ? -5.305 -2.987 13.044 1.00 82.81 73 THR A O 1
ATOM 529 N N . ALA A 1 74 ? -6.231 -4.522 14.396 1.00 83.69 74 ALA A N 1
ATOM 530 C CA . ALA A 1 74 ? -5.353 -5.616 13.979 1.00 83.69 74 ALA A CA 1
ATOM 531 C C . ALA A 1 74 ? -5.594 -6.020 12.513 1.00 83.69 74 ALA A C 1
ATOM 533 O O . ALA A 1 74 ? -4.638 -6.190 11.749 1.00 83.69 74 ALA A O 1
ATOM 534 N N . ALA A 1 75 ? -6.857 -6.114 12.085 1.00 81.62 75 ALA A N 1
ATOM 535 C CA . ALA A 1 75 ? -7.218 -6.387 10.694 1.00 81.62 75 ALA A CA 1
ATOM 536 C C . ALA A 1 75 ? -6.723 -5.279 9.746 1.00 81.62 75 ALA A C 1
ATOM 538 O O . ALA A 1 75 ? -6.115 -5.583 8.717 1.00 81.62 75 ALA A O 1
ATOM 539 N N . ALA A 1 76 ? -6.896 -4.005 10.118 1.00 82.56 76 ALA A N 1
ATOM 540 C CA . ALA A 1 76 ? -6.380 -2.863 9.362 1.00 82.56 76 ALA A CA 1
ATOM 541 C C . ALA A 1 76 ? -4.846 -2.903 9.239 1.00 82.56 76 ALA A C 1
ATOM 543 O O . ALA A 1 76 ? -4.310 -2.771 8.137 1.00 82.56 76 ALA A O 1
ATOM 544 N N . SER A 1 77 ? -4.143 -3.183 10.342 1.00 84.19 77 SER A N 1
ATOM 545 C CA . SER A 1 77 ? -2.679 -3.327 10.358 1.00 84.19 77 SER A CA 1
ATOM 546 C C . SER A 1 77 ? -2.211 -4.480 9.468 1.00 84.19 77 SER A C 1
ATOM 548 O O . SER A 1 77 ? -1.271 -4.332 8.688 1.00 84.19 77 SER A O 1
ATOM 550 N N . THR A 1 78 ? -2.911 -5.614 9.511 1.00 85.75 78 THR A N 1
ATOM 551 C CA . THR A 1 78 ? -2.619 -6.785 8.671 1.00 85.75 78 THR A CA 1
ATOM 552 C C . THR A 1 78 ? -2.824 -6.474 7.189 1.00 85.75 78 THR A C 1
ATOM 554 O O . THR A 1 78 ? -1.987 -6.826 6.355 1.00 85.75 78 THR A O 1
ATOM 557 N N . ALA A 1 79 ? -3.899 -5.763 6.844 1.00 83.25 79 ALA A N 1
ATOM 558 C CA . ALA A 1 79 ? -4.163 -5.327 5.477 1.00 83.25 79 ALA A CA 1
ATOM 559 C C . ALA A 1 79 ? -3.115 -4.311 4.978 1.00 83.25 79 ALA A C 1
ATOM 561 O O . ALA A 1 79 ? -2.667 -4.408 3.831 1.00 83.25 79 ALA A O 1
ATOM 562 N N . ALA A 1 80 ? -2.666 -3.384 5.832 1.00 83.62 80 ALA A N 1
ATOM 563 C CA . ALA A 1 80 ? -1.587 -2.449 5.511 1.00 83.62 80 ALA A CA 1
ATOM 564 C C . ALA A 1 80 ? -0.251 -3.184 5.287 1.00 83.62 80 ALA A C 1
ATOM 566 O O . ALA A 1 80 ? 0.426 -2.952 4.282 1.00 83.62 80 ALA A O 1
ATOM 567 N N . LEU A 1 81 ? 0.081 -4.162 6.139 1.00 85.75 81 LEU A N 1
ATOM 568 C CA . LEU A 1 81 ? 1.234 -5.051 5.942 1.00 85.75 81 LEU A CA 1
ATOM 569 C C . LEU A 1 81 ? 1.130 -5.844 4.633 1.00 85.75 81 LEU A C 1
ATOM 571 O O . LEU A 1 81 ? 2.119 -6.008 3.922 1.00 85.75 81 LEU A O 1
ATOM 575 N N . TRP A 1 82 ? -0.065 -6.301 4.256 1.00 85.25 82 TRP A N 1
ATOM 576 C CA . TRP A 1 82 ? -0.293 -6.959 2.966 1.00 85.25 82 TRP A CA 1
ATOM 577 C C . TRP A 1 82 ? -0.099 -6.032 1.761 1.00 85.25 82 TRP A C 1
ATOM 579 O O . TRP A 1 82 ? 0.292 -6.508 0.687 1.00 85.25 82 TRP A O 1
ATOM 589 N N . ALA A 1 83 ? -0.362 -4.731 1.905 1.00 83.19 83 ALA A N 1
ATOM 590 C CA . ALA A 1 83 ? -0.055 -3.738 0.878 1.00 83.19 83 ALA A CA 1
ATOM 591 C C . ALA A 1 83 ? 1.464 -3.526 0.729 1.00 83.19 83 ALA A C 1
ATOM 593 O O . ALA A 1 83 ? 1.946 -3.405 -0.398 1.00 83.19 83 ALA A O 1
ATOM 594 N N . LEU A 1 84 ? 2.205 -3.575 1.842 1.00 85.25 84 LEU A N 1
ATOM 595 C CA . LEU A 1 84 ? 3.670 -3.471 1.882 1.00 85.25 84 LEU A CA 1
ATOM 596 C C . LEU A 1 84 ? 4.399 -4.778 1.535 1.00 85.25 84 LEU A C 1
ATOM 598 O O . LEU A 1 84 ? 5.585 -4.748 1.209 1.00 85.25 84 LEU A O 1
ATOM 602 N N . ARG A 1 85 ? 3.711 -5.928 1.586 1.00 83.56 85 ARG A N 1
ATOM 603 C CA . ARG A 1 85 ? 4.308 -7.239 1.303 1.00 83.56 85 ARG A CA 1
ATOM 604 C C . ARG A 1 85 ? 5.013 -7.214 -0.062 1.00 83.56 85 ARG A C 1
ATOM 606 O O . ARG A 1 85 ? 4.340 -6.953 -1.065 1.00 83.56 85 ARG A O 1
ATOM 613 N N . PRO A 1 86 ? 6.314 -7.560 -0.137 1.00 73.75 86 PRO A N 1
ATOM 614 C CA . PRO A 1 86 ? 7.047 -7.590 -1.396 1.00 73.75 86 PRO A CA 1
ATOM 615 C C . PRO A 1 86 ? 6.385 -8.557 -2.380 1.00 73.75 86 PRO A C 1
ATOM 617 O O . PRO A 1 86 ? 6.459 -9.778 -2.238 1.00 73.75 86 PRO A O 1
ATOM 620 N N . THR A 1 87 ? 5.700 -8.025 -3.388 1.00 71.75 87 THR A N 1
ATOM 621 C CA . THR A 1 87 ? 5.191 -8.822 -4.504 1.00 71.75 87 THR A CA 1
ATOM 622 C C . THR A 1 87 ? 6.227 -8.795 -5.607 1.00 71.75 87 THR A C 1
ATOM 624 O O . THR A 1 87 ? 6.231 -7.901 -6.450 1.00 71.75 87 THR A O 1
ATOM 627 N N . LEU A 1 88 ? 7.121 -9.778 -5.569 1.00 65.69 88 LEU A N 1
ATOM 628 C CA . LEU A 1 88 ? 8.067 -10.046 -6.641 1.00 65.69 88 LEU A CA 1
ATOM 629 C C . LEU A 1 88 ? 7.261 -10.627 -7.813 1.00 65.69 88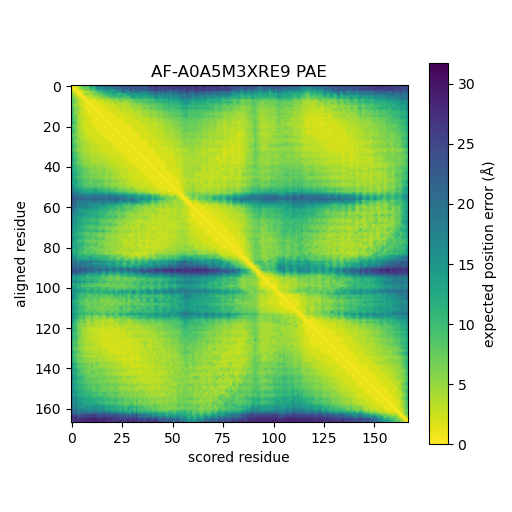 LEU A C 1
ATOM 631 O O . LEU A 1 88 ? 6.643 -11.687 -7.646 1.00 65.69 88 LEU A O 1
ATOM 635 N N . PRO A 1 89 ? 7.197 -9.970 -8.982 1.00 64.69 89 PRO A N 1
ATOM 636 C CA . PRO A 1 89 ? 6.526 -10.561 -10.126 1.00 64.69 89 PRO A CA 1
ATOM 637 C C . PRO A 1 89 ? 7.237 -11.873 -10.476 1.00 64.69 89 PRO A C 1
ATOM 639 O O . PRO A 1 89 ? 8.425 -11.881 -10.791 1.00 64.69 89 PRO A O 1
ATOM 642 N N . ARG A 1 90 ? 6.521 -13.003 -10.421 1.00 59.41 90 ARG A N 1
ATOM 643 C CA . ARG A 1 90 ? 7.096 -14.333 -10.702 1.00 59.41 90 ARG A CA 1
ATOM 644 C C . ARG A 1 90 ? 7.741 -14.412 -12.095 1.00 59.41 90 ARG A C 1
ATOM 646 O O . ARG A 1 90 ? 8.734 -15.123 -12.264 1.00 59.41 90 ARG A O 1
ATOM 653 N N . HIS A 1 91 ? 7.212 -13.648 -13.055 1.00 54.91 91 HIS A N 1
ATOM 654 C CA . HIS A 1 91 ? 7.556 -13.726 -14.478 1.00 54.91 91 HIS A CA 1
ATOM 655 C C . HIS A 1 91 ? 8.035 -12.407 -15.109 1.00 54.91 91 HIS A C 1
ATOM 657 O O . HIS A 1 91 ? 8.285 -12.391 -16.308 1.00 54.91 91 HIS A O 1
ATOM 663 N N . ALA A 1 92 ? 8.190 -11.311 -14.353 1.00 53.47 92 ALA A N 1
ATOM 664 C CA . ALA A 1 92 ? 8.771 -10.094 -14.930 1.00 53.47 92 ALA A CA 1
ATOM 665 C C . ALA A 1 92 ? 10.298 -10.235 -14.929 1.00 53.47 92 ALA A C 1
ATOM 667 O O . ALA A 1 92 ? 10.963 -9.933 -13.943 1.00 53.47 92 ALA A O 1
ATOM 668 N N . GLY A 1 93 ? 10.845 -10.769 -16.019 1.00 55.31 93 GLY A N 1
ATOM 669 C CA . GLY A 1 93 ? 12.285 -10.888 -16.263 1.00 55.31 93 GLY A CA 1
ATOM 670 C C . GLY A 1 93 ? 12.985 -9.554 -16.551 1.00 55.31 93 GLY A C 1
ATOM 671 O O . GLY A 1 93 ? 13.999 -9.554 -17.236 1.00 55.31 93 GLY A O 1
ATOM 672 N N . THR A 1 94 ? 12.462 -8.426 -16.061 1.00 60.31 94 THR A N 1
ATOM 673 C CA . THR A 1 94 ? 13.004 -7.078 -16.291 1.00 60.31 94 THR A CA 1
ATOM 674 C C . THR A 1 94 ? 13.348 -6.387 -14.965 1.00 60.31 94 THR A C 1
ATOM 676 O O . THR A 1 94 ? 12.908 -6.795 -13.885 1.00 60.31 94 THR A O 1
ATOM 679 N N . GLY A 1 95 ? 14.210 -5.369 -15.024 1.00 70.88 95 GLY A N 1
ATOM 680 C CA . GLY A 1 95 ? 14.690 -4.639 -13.848 1.00 70.88 95 GLY A CA 1
ATOM 681 C C . GLY A 1 95 ? 15.620 -5.447 -12.928 1.00 70.88 95 GLY A C 1
ATOM 682 O O . GLY A 1 95 ? 16.235 -6.434 -13.331 1.00 70.88 95 GLY A O 1
ATOM 683 N N . VAL A 1 96 ? 15.732 -5.018 -11.665 1.00 72.88 96 VAL A N 1
ATOM 684 C CA . VAL A 1 96 ? 16.723 -5.533 -10.691 1.00 72.88 96 VAL A CA 1
ATOM 685 C C . VAL A 1 96 ? 16.570 -7.035 -10.424 1.00 72.88 96 VAL A C 1
ATOM 687 O O . VAL A 1 96 ? 17.561 -7.744 -10.293 1.00 72.88 96 VAL A O 1
ATOM 690 N N . LEU A 1 97 ? 15.337 -7.547 -10.387 1.00 74.94 97 LEU A N 1
ATOM 691 C CA . LEU A 1 97 ? 15.078 -8.972 -10.148 1.00 74.94 97 LEU A CA 1
ATOM 692 C C . LEU A 1 97 ? 15.408 -9.839 -11.363 1.00 74.94 97 LEU A C 1
ATOM 694 O O . LEU A 1 97 ? 15.881 -10.961 -11.196 1.00 74.94 97 LEU A O 1
ATOM 698 N N . GLY A 1 98 ? 15.181 -9.321 -12.574 1.00 73.25 98 GLY A N 1
ATOM 699 C CA . GLY A 1 98 ? 15.662 -9.950 -13.801 1.00 73.25 98 GLY A CA 1
ATOM 700 C C . GLY A 1 98 ? 17.187 -10.023 -13.801 1.00 73.25 98 GLY A C 1
ATOM 701 O O . GLY A 1 98 ? 17.744 -11.104 -13.965 1.00 73.25 98 GLY A O 1
ATOM 702 N N . ALA A 1 99 ? 17.856 -8.907 -13.494 1.00 76.00 99 ALA A N 1
ATOM 703 C CA . ALA A 1 99 ? 19.315 -8.842 -13.409 1.00 76.00 99 ALA A CA 1
ATOM 704 C C . ALA A 1 99 ? 19.895 -9.803 -12.357 1.00 76.00 99 ALA A C 1
ATOM 706 O O . ALA A 1 99 ? 20.874 -10.496 -12.630 1.00 76.00 99 ALA A O 1
ATOM 707 N N . ALA A 1 100 ? 19.252 -9.917 -11.191 1.00 78.88 100 ALA A N 1
ATOM 708 C CA . ALA A 1 100 ? 19.664 -10.843 -10.138 1.00 78.88 100 ALA A CA 1
ATOM 709 C C . ALA A 1 100 ? 19.600 -12.321 -10.572 1.00 78.88 100 ALA A C 1
ATOM 711 O O . ALA A 1 100 ? 20.417 -13.119 -10.122 1.00 78.88 100 ALA A O 1
ATOM 712 N N . ARG A 1 101 ? 18.672 -12.698 -11.466 1.00 79.81 101 ARG A N 1
ATOM 713 C CA . ARG A 1 101 ? 18.565 -14.075 -11.987 1.00 79.81 101 ARG A CA 1
ATOM 714 C C . ARG A 1 101 ? 19.658 -14.434 -12.988 1.00 79.81 101 ARG A C 1
ATOM 716 O O . ARG A 1 101 ? 19.979 -15.608 -13.121 1.00 79.81 101 ARG A O 1
ATOM 723 N N . VAL A 1 102 ? 20.210 -13.449 -13.695 1.00 82.25 102 VAL A N 1
ATOM 724 C CA . VAL A 1 102 ? 21.260 -13.680 -14.699 1.00 82.25 102 VAL A CA 1
ATOM 725 C C . VAL A 1 102 ? 22.602 -14.032 -14.041 1.00 82.25 102 VAL A C 1
ATOM 727 O O . VAL A 1 102 ? 23.434 -14.702 -14.649 1.00 82.25 102 VAL A O 1
ATOM 730 N N . GLY A 1 103 ? 22.820 -13.601 -12.792 1.00 77.31 103 GLY A N 1
ATOM 731 C CA . GLY A 1 103 ? 23.935 -14.030 -11.937 1.00 77.31 103 GLY A CA 1
ATOM 732 C C . GLY A 1 103 ? 25.332 -13.558 -12.361 1.00 77.31 103 GLY A C 1
ATOM 733 O O . GLY A 1 103 ? 26.270 -13.666 -11.578 1.00 77.31 103 GLY A O 1
ATOM 734 N N . THR A 1 104 ? 25.492 -13.006 -13.570 1.00 86.88 104 THR A N 1
ATOM 735 C CA . THR A 1 104 ? 26.772 -12.513 -14.096 1.00 86.88 104 THR A CA 1
ATOM 736 C C . THR A 1 104 ? 26.605 -11.192 -14.848 1.00 86.88 104 THR A C 1
ATOM 738 O O . THR A 1 104 ? 25.632 -10.987 -15.575 1.00 86.88 104 THR A O 1
ATOM 741 N N . ALA A 1 105 ? 27.595 -10.300 -14.729 1.00 85.19 105 ALA A N 1
ATOM 742 C CA . ALA A 1 105 ? 27.603 -9.021 -15.446 1.00 85.19 105 ALA A CA 1
ATOM 743 C C . ALA A 1 105 ? 27.606 -9.210 -16.974 1.00 85.19 105 ALA A C 1
ATOM 745 O O . ALA A 1 105 ? 26.907 -8.500 -17.692 1.00 85.19 105 ALA A O 1
ATOM 746 N N . ARG A 1 106 ? 28.343 -10.211 -17.478 1.00 85.62 106 ARG A N 1
ATOM 747 C CA . ARG A 1 106 ? 28.403 -10.523 -18.914 1.00 85.62 106 ARG A CA 1
ATOM 748 C C . ARG A 1 106 ? 27.060 -11.011 -19.453 1.00 85.62 106 ARG A C 1
ATOM 750 O O . ARG A 1 106 ? 26.646 -10.560 -20.515 1.00 85.62 106 ARG A O 1
ATOM 757 N N . GLY A 1 107 ? 26.373 -11.886 -18.717 1.00 82.00 107 GLY A N 1
ATOM 758 C CA . GLY A 1 107 ? 25.031 -12.327 -19.089 1.00 82.00 107 GLY A CA 1
ATOM 759 C C . GLY A 1 107 ? 24.033 -11.170 -19.083 1.00 82.00 107 GLY A C 1
ATOM 760 O O . GLY A 1 107 ? 23.190 -11.090 -19.970 1.00 82.00 107 GLY A O 1
ATOM 761 N N . LEU A 1 108 ? 24.149 -10.246 -18.119 1.00 83.06 108 LEU A N 1
ATOM 762 C CA . LEU A 1 108 ? 23.290 -9.064 -18.065 1.00 83.06 108 LEU A CA 1
ATOM 763 C C . LEU A 1 108 ? 23.510 -8.177 -19.292 1.00 83.06 108 LEU A C 1
ATOM 765 O O . LEU A 1 108 ? 22.541 -7.790 -19.928 1.00 83.06 108 LEU A O 1
ATOM 769 N N . LEU A 1 109 ? 24.764 -7.895 -19.655 1.00 84.62 109 LEU A N 1
ATOM 770 C CA . LEU A 1 109 ? 25.094 -7.099 -20.841 1.00 84.62 109 LEU A CA 1
ATOM 771 C C . LEU A 1 109 ? 24.621 -7.760 -22.143 1.00 84.62 109 LEU A C 1
ATOM 773 O O . LEU A 1 109 ? 24.084 -7.070 -23.002 1.00 84.62 109 LEU A O 1
ATOM 777 N N . ALA A 1 110 ? 24.766 -9.082 -22.273 1.00 83.31 110 ALA A N 1
ATOM 778 C CA . ALA A 1 110 ? 24.263 -9.827 -23.429 1.00 83.31 110 ALA A CA 1
ATOM 779 C C . ALA A 1 110 ? 22.733 -9.750 -23.519 1.00 83.31 110 ALA A C 1
ATOM 781 O O . ALA A 1 110 ? 22.185 -9.363 -24.547 1.00 83.31 110 ALA A O 1
ATOM 782 N N . GLY A 1 111 ? 22.046 -10.000 -22.400 1.00 78.50 111 GLY A N 1
ATOM 783 C CA . GLY A 1 111 ? 20.603 -9.825 -22.311 1.00 78.50 111 GLY A CA 1
ATOM 784 C C . GLY A 1 111 ? 20.181 -8.393 -22.626 1.00 78.50 111 GLY A C 1
ATOM 785 O O . GLY A 1 111 ? 19.151 -8.222 -23.269 1.00 78.50 111 GLY A O 1
ATOM 786 N N . LEU A 1 112 ? 20.986 -7.393 -22.223 1.00 80.38 112 LEU A N 1
ATOM 787 C CA . LEU A 1 112 ? 20.786 -5.971 -22.507 1.00 80.38 112 LEU A CA 1
ATOM 788 C C . LEU A 1 112 ? 20.963 -5.612 -23.994 1.00 80.38 112 LEU A C 1
ATOM 790 O O . LEU A 1 112 ? 20.269 -4.715 -24.477 1.00 80.38 112 LEU A O 1
ATOM 794 N N . ALA A 1 113 ? 21.832 -6.318 -24.711 1.00 82.00 113 ALA A N 1
ATOM 795 C CA . ALA A 1 113 ? 22.048 -6.142 -26.143 1.00 82.00 113 ALA A CA 1
ATOM 796 C C . ALA A 1 113 ? 20.940 -6.790 -26.996 1.00 82.00 113 ALA A C 1
ATOM 798 O O . ALA A 1 113 ? 20.558 -6.220 -28.013 1.00 82.00 113 ALA A O 1
ATOM 799 N N . ASP A 1 114 ? 20.390 -7.929 -26.558 1.00 81.75 114 ASP A N 1
ATOM 800 C CA . ASP A 1 114 ? 19.424 -8.716 -27.345 1.00 81.75 114 ASP A CA 1
ATOM 801 C C . ASP A 1 114 ? 18.002 -8.139 -27.366 1.00 81.75 114 ASP A C 1
ATOM 803 O O . ASP A 1 114 ? 17.270 -8.319 -28.337 1.00 81.75 114 ASP A O 1
ATOM 807 N N . THR A 1 115 ? 17.572 -7.455 -26.301 1.00 77.88 115 THR A N 1
ATOM 808 C CA . THR A 1 115 ? 16.235 -6.827 -26.267 1.00 77.88 115 THR A CA 1
ATOM 809 C C . THR A 1 115 ? 16.317 -5.336 -26.598 1.00 77.88 115 THR A C 1
ATOM 811 O O . THR A 1 115 ? 17.086 -4.610 -25.957 1.00 77.88 115 THR A O 1
ATOM 814 N N . PRO A 1 116 ? 15.469 -4.828 -27.504 1.00 83.94 116 PRO A N 1
ATOM 815 C CA . PRO A 1 116 ? 15.335 -3.397 -27.723 1.00 83.94 116 PRO A CA 1
ATOM 816 C C . PRO A 1 116 ? 14.970 -2.665 -26.425 1.00 83.94 116 PRO A C 1
ATOM 818 O O . PRO A 1 116 ? 14.033 -3.039 -25.717 1.00 83.94 116 PRO A O 1
ATOM 821 N N . GLU A 1 117 ? 15.674 -1.571 -26.127 1.00 81.69 117 GLU A N 1
ATOM 822 C CA . GLU A 1 117 ? 15.429 -0.735 -24.940 1.00 81.69 117 GLU A CA 1
ATOM 823 C C . GLU A 1 117 ? 13.956 -0.302 -24.831 1.00 81.69 117 GLU A C 1
ATOM 825 O O . GLU A 1 117 ? 13.361 -0.349 -23.755 1.00 81.69 117 GLU A O 1
ATOM 830 N N . ARG A 1 118 ? 13.338 0.033 -25.969 1.00 81.44 118 ARG A N 1
ATOM 831 C CA . ARG A 1 118 ? 11.924 0.412 -26.072 1.00 81.44 118 ARG A CA 1
ATOM 832 C C . ARG A 1 118 ? 10.982 -0.665 -25.527 1.00 81.44 118 ARG A C 1
ATOM 834 O O . ARG A 1 118 ? 10.046 -0.345 -24.797 1.00 81.44 118 ARG A O 1
ATOM 841 N N . GLU A 1 119 ? 11.224 -1.928 -25.868 1.00 83.56 119 GLU A N 1
ATOM 842 C CA . GLU A 1 119 ? 10.404 -3.051 -25.400 1.00 83.56 119 GLU A CA 1
ATOM 843 C C . GLU A 1 119 ? 10.557 -3.250 -23.893 1.00 83.56 119 GLU A C 1
ATOM 845 O O . GLU A 1 119 ? 9.567 -3.482 -23.197 1.00 83.56 119 GLU A O 1
ATOM 850 N N . ARG A 1 120 ? 11.775 -3.070 -23.364 1.00 83.06 120 ARG A N 1
ATOM 851 C CA . ARG A 1 120 ? 12.018 -3.132 -21.917 1.00 83.06 120 ARG A CA 1
ATOM 852 C C . ARG A 1 120 ? 11.307 -2.024 -21.160 1.00 83.06 120 ARG A C 1
ATOM 854 O O . ARG A 1 120 ? 10.653 -2.313 -20.164 1.00 83.06 120 ARG A O 1
ATOM 861 N N . LEU A 1 121 ? 11.404 -0.780 -21.630 1.00 83.81 121 LEU A N 1
ATOM 862 C CA . LEU A 1 121 ? 10.732 0.346 -20.983 1.00 83.81 121 LEU A CA 1
ATOM 863 C C . LEU A 1 121 ? 9.210 0.163 -21.008 1.00 83.81 121 LEU A C 1
ATOM 865 O O . LEU A 1 121 ? 8.558 0.344 -19.984 1.00 83.81 121 LEU A O 1
ATOM 869 N N . ALA A 1 122 ? 8.640 -0.273 -22.136 1.00 85.25 122 ALA A N 1
ATOM 870 C CA . ALA A 1 122 ? 7.212 -0.569 -22.225 1.00 85.25 122 ALA A CA 1
ATOM 871 C C . ALA A 1 122 ? 6.786 -1.693 -21.258 1.00 85.25 122 ALA A C 1
ATOM 873 O O . ALA A 1 122 ? 5.771 -1.567 -20.567 1.00 85.25 122 ALA A O 1
ATOM 874 N N . ALA A 1 123 ? 7.575 -2.770 -21.161 1.00 85.06 123 ALA A N 1
ATOM 875 C CA . ALA A 1 123 ? 7.335 -3.854 -20.211 1.00 85.06 123 ALA A CA 1
ATOM 876 C C . ALA A 1 123 ? 7.406 -3.370 -18.751 1.00 85.06 123 ALA A C 1
ATOM 878 O O . ALA A 1 123 ? 6.549 -3.735 -17.938 1.00 85.06 123 ALA A O 1
ATOM 879 N N . ASP A 1 124 ? 8.372 -2.507 -18.431 1.00 85.12 124 ASP A N 1
ATOM 880 C CA . ASP A 1 124 ? 8.523 -1.905 -17.108 1.00 85.12 124 ASP A CA 1
ATOM 881 C C . ASP A 1 124 ? 7.325 -1.017 -16.755 1.00 85.12 124 ASP A C 1
ATOM 883 O O . ASP A 1 124 ? 6.773 -1.174 -15.666 1.00 85.12 124 ASP A O 1
ATOM 887 N N . VAL A 1 125 ? 6.854 -0.152 -17.665 1.00 87.12 125 VAL A N 1
ATOM 888 C CA . VAL A 1 125 ? 5.642 0.662 -17.443 1.00 87.12 125 VAL A CA 1
ATOM 889 C C . VAL A 1 125 ? 4.453 -0.236 -17.105 1.00 87.12 125 VAL A C 1
ATOM 891 O O . VAL A 1 125 ? 3.822 -0.061 -16.062 1.00 87.12 125 VAL A O 1
ATOM 894 N N . VAL A 1 126 ? 4.173 -1.253 -17.928 1.00 88.00 126 VAL A N 1
ATOM 895 C CA . VAL A 1 126 ? 3.040 -2.168 -17.703 1.00 88.00 126 VAL A CA 1
ATOM 896 C C . VAL A 1 126 ? 3.169 -2.898 -16.365 1.00 88.00 126 VAL A C 1
ATOM 898 O O . VAL A 1 126 ? 2.187 -3.019 -15.622 1.00 88.00 126 VAL A O 1
ATOM 901 N N . CYS A 1 127 ? 4.366 -3.385 -16.037 1.00 85.94 127 CYS A N 1
ATOM 902 C CA . CYS A 1 127 ? 4.628 -4.086 -14.786 1.00 85.94 127 CYS A CA 1
ATOM 903 C C . CYS A 1 127 ? 4.420 -3.167 -13.572 1.00 85.94 127 CYS A C 1
ATOM 905 O O . CYS A 1 127 ? 3.663 -3.512 -12.658 1.00 85.94 127 CYS A O 1
ATOM 907 N N . LEU A 1 128 ? 5.030 -1.979 -13.580 1.00 87.06 128 LEU A N 1
ATOM 908 C CA . LEU A 1 128 ? 4.955 -1.011 -12.486 1.00 87.06 128 LEU A CA 1
ATOM 909 C C . LEU A 1 128 ? 3.527 -0.489 -12.290 1.00 87.06 128 LEU A C 1
ATOM 911 O O . LEU A 1 128 ? 3.049 -0.435 -11.157 1.00 87.06 128 LEU A O 1
ATOM 915 N N . SER A 1 129 ? 2.793 -0.200 -13.367 1.00 85.62 129 SER A N 1
ATOM 916 C CA . SER A 1 129 ? 1.389 0.221 -13.279 1.00 85.62 129 SER A CA 1
ATOM 917 C C . SER A 1 129 ? 0.484 -0.877 -12.709 1.00 85.62 129 SER A C 1
ATOM 919 O O . SER A 1 129 ? -0.383 -0.601 -11.874 1.00 85.62 129 SER A O 1
ATOM 921 N N . ARG A 1 130 ? 0.683 -2.147 -13.097 1.00 89.44 130 ARG A N 1
ATOM 922 C CA . ARG A 1 130 ? -0.059 -3.286 -12.515 1.00 89.44 130 ARG A CA 1
ATOM 923 C C . ARG A 1 130 ? 0.246 -3.463 -11.029 1.00 89.44 130 ARG A C 1
ATOM 925 O O . ARG A 1 130 ? -0.665 -3.746 -10.241 1.00 89.44 130 ARG A O 1
ATOM 932 N N . LEU A 1 131 ? 1.507 -3.278 -10.646 1.00 87.12 131 LEU A N 1
ATOM 933 C CA . LEU A 1 131 ? 1.944 -3.327 -9.257 1.00 87.12 131 LEU A CA 1
ATOM 934 C C . LEU A 1 131 ? 1.280 -2.211 -8.440 1.00 87.12 131 LEU A C 1
ATOM 936 O O . LEU 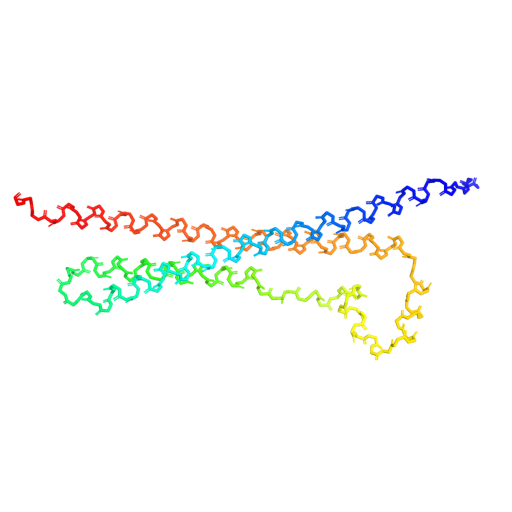A 1 131 ? 0.663 -2.499 -7.413 1.00 87.12 131 LEU A O 1
ATOM 940 N N . ALA A 1 132 ? 1.311 -0.972 -8.942 1.00 86.56 132 ALA A N 1
ATOM 941 C CA . ALA A 1 132 ? 0.684 0.184 -8.306 1.00 86.56 132 ALA A CA 1
ATOM 942 C C . ALA A 1 132 ? -0.818 -0.044 -8.100 1.00 86.56 132 ALA A C 1
ATOM 944 O O . ALA A 1 132 ? -1.323 0.094 -6.985 1.00 86.56 132 ALA A O 1
ATOM 945 N N . ARG A 1 133 ? -1.529 -0.509 -9.138 1.00 90.19 133 ARG A N 1
ATOM 946 C CA . ARG A 1 133 ? -2.961 -0.845 -9.056 1.00 90.19 133 ARG A CA 1
ATOM 947 C C . ARG A 1 133 ? -3.249 -1.901 -7.988 1.00 90.19 133 ARG A C 1
ATOM 949 O O . ARG A 1 133 ? -4.232 -1.793 -7.255 1.00 90.19 133 ARG A O 1
ATOM 956 N N . THR A 1 134 ? -2.411 -2.931 -7.896 1.00 88.62 134 THR A N 1
ATOM 957 C CA . THR A 1 134 ? -2.580 -4.001 -6.903 1.00 88.62 134 THR A CA 1
ATOM 958 C C . THR A 1 134 ? -2.377 -3.478 -5.485 1.00 88.62 134 THR A C 1
ATOM 960 O O . THR A 1 134 ? -3.200 -3.765 -4.613 1.00 88.62 134 THR A O 1
ATOM 963 N N . LYS A 1 135 ? -1.334 -2.670 -5.254 1.00 87.31 135 LYS A N 1
ATOM 964 C CA . LYS A 1 135 ? -1.082 -2.054 -3.946 1.00 87.31 135 LYS A CA 1
ATOM 965 C C . LYS A 1 135 ? -2.202 -1.092 -3.549 1.00 87.31 135 LYS A C 1
ATOM 967 O O . LYS A 1 135 ? -2.674 -1.170 -2.421 1.00 87.31 135 LYS A O 1
ATOM 972 N N . TYR A 1 136 ? -2.721 -0.292 -4.481 1.00 88.25 136 TYR A N 1
ATOM 973 C CA . TYR A 1 136 ? -3.872 0.579 -4.228 1.00 88.25 136 TYR A CA 1
ATOM 974 C C . TYR A 1 136 ? -5.127 -0.184 -3.797 1.00 88.25 136 TYR A C 1
ATOM 976 O O . TYR A 1 136 ? -5.805 0.229 -2.859 1.00 88.25 136 TYR A O 1
ATOM 984 N N . ARG A 1 137 ? -5.431 -1.324 -4.432 1.00 89.69 137 ARG A N 1
ATOM 985 C CA . ARG A 1 137 ? -6.565 -2.166 -4.016 1.00 89.69 137 ARG A CA 1
ATOM 986 C C . ARG A 1 137 ? -6.399 -2.700 -2.595 1.00 89.69 137 ARG A C 1
ATOM 988 O O . ARG A 1 137 ? -7.368 -2.720 -1.849 1.00 89.69 137 ARG A O 1
ATOM 995 N N . ARG A 1 138 ? -5.189 -3.125 -2.221 1.00 88.06 138 ARG A N 1
ATOM 996 C CA . ARG A 1 138 ? -4.901 -3.604 -0.859 1.00 88.06 138 ARG A CA 1
ATOM 997 C C . ARG A 1 138 ? -4.955 -2.474 0.164 1.00 88.06 138 ARG A C 1
ATOM 999 O O . ARG A 1 138 ? -5.544 -2.651 1.223 1.00 88.06 138 ARG A O 1
ATOM 1006 N N . LEU A 1 139 ? -4.410 -1.308 -0.181 1.00 87.38 139 LEU A N 1
ATOM 1007 C CA . LEU A 1 139 ? -4.472 -0.115 0.657 1.00 87.38 139 LEU A CA 1
ATOM 1008 C C . LEU A 1 139 ? -5.920 0.313 0.912 1.00 87.38 139 LEU A C 1
ATOM 1010 O O . LEU A 1 139 ? -6.249 0.666 2.035 1.00 87.38 139 LEU A O 1
ATOM 1014 N N . ARG A 1 140 ? -6.799 0.219 -0.094 1.00 88.75 140 ARG A N 1
ATOM 1015 C CA . ARG A 1 140 ? -8.228 0.501 0.083 1.00 88.75 140 ARG A CA 1
ATOM 1016 C C . ARG A 1 140 ? -8.857 -0.387 1.158 1.00 88.75 140 ARG A C 1
ATOM 1018 O O . ARG A 1 140 ? -9.508 0.138 2.043 1.00 88.75 140 ARG A O 1
ATOM 1025 N N . ILE A 1 141 ? -8.578 -1.692 1.143 1.00 85.88 141 ILE A N 1
ATOM 1026 C CA . ILE A 1 141 ? -9.067 -2.623 2.177 1.00 85.88 141 ILE A CA 1
ATOM 1027 C C . ILE A 1 141 ? -8.554 -2.217 3.567 1.00 85.88 141 ILE A C 1
ATOM 1029 O O . ILE A 1 141 ? -9.313 -2.238 4.531 1.00 85.88 141 ILE A O 1
ATOM 1033 N N . ALA A 1 142 ? -7.280 -1.826 3.674 1.00 81.19 142 ALA A N 1
ATOM 1034 C CA . ALA A 1 142 ? -6.704 -1.373 4.940 1.00 81.19 142 ALA A CA 1
ATOM 1035 C C . ALA A 1 142 ? -7.376 -0.095 5.462 1.00 81.19 142 ALA A C 1
ATOM 1037 O O . ALA A 1 142 ? -7.680 0.000 6.649 1.00 81.19 142 ALA A O 1
ATOM 1038 N N . VAL A 1 143 ? -7.640 0.865 4.573 1.00 83.19 143 VAL A N 1
ATOM 1039 C CA . VAL A 1 143 ? -8.328 2.117 4.906 1.00 83.19 143 VAL A CA 1
ATOM 1040 C C . VAL A 1 143 ? -9.783 1.859 5.294 1.00 83.19 143 VAL A C 1
ATOM 1042 O O . VAL A 1 143 ? -10.221 2.377 6.314 1.00 83.19 143 VAL A O 1
ATOM 1045 N N . ASP A 1 144 ? -10.509 1.025 4.550 1.00 87.25 144 ASP A N 1
ATOM 1046 C CA . ASP A 1 144 ? -11.900 0.677 4.858 1.00 87.25 144 ASP A CA 1
ATOM 1047 C C . ASP A 1 144 ? -12.001 -0.001 6.241 1.00 87.25 144 ASP A C 1
ATOM 1049 O O . ASP A 1 144 ? -12.860 0.350 7.051 1.00 87.25 144 ASP A O 1
ATOM 1053 N N . ALA A 1 145 ? -11.067 -0.907 6.564 1.00 79.50 145 ALA A N 1
ATOM 1054 C CA . ALA A 1 145 ? -10.973 -1.528 7.887 1.00 79.50 145 ALA A CA 1
ATOM 1055 C C . ALA A 1 145 ? -10.625 -0.517 8.994 1.00 79.50 145 ALA A C 1
ATOM 1057 O O . ALA A 1 145 ? -11.179 -0.592 10.090 1.00 79.50 145 ALA A O 1
ATOM 1058 N N . LE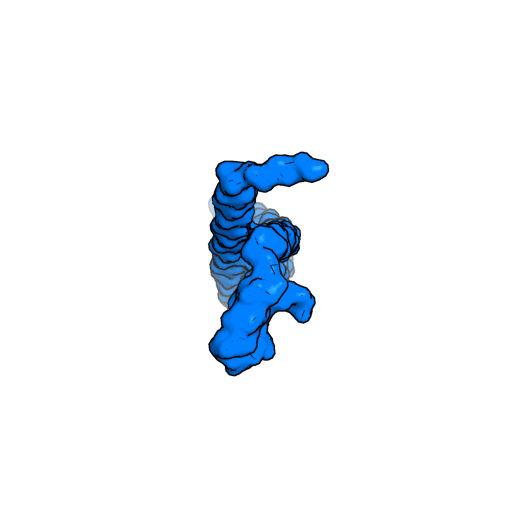U A 1 146 ? -9.740 0.447 8.716 1.00 79.19 146 LEU A N 1
ATOM 1059 C CA . LEU A 1 146 ? -9.387 1.505 9.664 1.00 79.19 146 LEU A CA 1
ATOM 1060 C C . LEU A 1 146 ? -10.576 2.437 9.938 1.00 79.19 146 LEU A C 1
ATOM 1062 O O . LEU A 1 146 ? -10.835 2.763 11.092 1.00 79.19 146 LEU A O 1
ATOM 1066 N N . ILE A 1 147 ? -11.330 2.821 8.904 1.00 83.44 147 ILE A N 1
ATOM 1067 C CA . ILE A 1 147 ? -12.553 3.624 9.041 1.00 83.44 147 ILE A CA 1
ATOM 1068 C C . ILE A 1 147 ? -13.585 2.870 9.887 1.00 83.44 147 ILE A C 1
ATOM 1070 O O . ILE A 1 147 ? -14.153 3.449 10.812 1.00 83.44 147 ILE A O 1
ATOM 1074 N N . ALA A 1 148 ? -13.786 1.574 9.625 1.00 80.88 148 ALA A N 1
ATOM 1075 C CA . ALA A 1 148 ? -14.674 0.738 10.430 1.00 80.88 148 ALA A CA 1
ATOM 1076 C C . ALA A 1 148 ? -14.220 0.661 11.899 1.00 80.88 148 ALA A C 1
ATOM 1078 O O . ALA A 1 148 ? -15.044 0.794 12.803 1.00 80.88 148 ALA A O 1
ATOM 1079 N N . ALA A 1 149 ? -12.914 0.513 12.149 1.00 76.94 149 ALA A N 1
ATOM 1080 C CA . ALA A 1 149 ? -12.352 0.516 13.498 1.00 76.94 149 ALA A CA 1
ATOM 1081 C C . ALA A 1 149 ? -12.631 1.837 14.231 1.00 76.94 149 ALA A C 1
ATOM 1083 O O . ALA A 1 149 ? -13.111 1.825 15.363 1.00 76.94 149 ALA A O 1
ATOM 1084 N N . VAL A 1 150 ? -12.380 2.973 13.572 1.00 80.44 150 VAL A N 1
ATOM 1085 C CA . VAL A 1 150 ? -12.637 4.310 14.131 1.00 80.44 150 VAL A CA 1
ATOM 1086 C C . VAL A 1 150 ? -14.122 4.501 14.436 1.00 80.44 150 VAL A C 1
ATOM 1088 O O . VAL A 1 150 ? -14.457 4.978 15.517 1.00 80.44 150 VAL A O 1
ATOM 1091 N N . ALA A 1 151 ? -15.019 4.083 13.540 1.00 83.75 151 ALA A N 1
ATOM 1092 C CA . ALA A 1 151 ? -16.460 4.166 13.769 1.00 83.75 151 ALA A CA 1
ATOM 1093 C C . ALA A 1 151 ? -16.890 3.372 15.015 1.00 83.75 151 ALA A C 1
ATOM 1095 O O . ALA A 1 151 ? -17.635 3.890 15.846 1.00 83.75 151 ALA A O 1
ATOM 1096 N N . VAL A 1 152 ? -16.373 2.151 15.191 1.00 81.25 152 VAL A N 1
ATOM 1097 C CA . VAL A 1 152 ? -16.652 1.338 16.385 1.00 81.25 152 VAL A CA 1
ATOM 1098 C C . VAL A 1 152 ? -16.122 2.003 17.655 1.00 81.25 152 VAL A C 1
ATOM 1100 O O . VAL A 1 152 ? -16.839 2.044 18.651 1.00 81.25 152 VAL A O 1
ATOM 1103 N N . VAL A 1 153 ? -14.910 2.569 17.626 1.00 79.31 153 VAL A N 1
ATOM 1104 C CA . VAL A 1 153 ? -14.342 3.303 18.772 1.00 79.31 153 VAL A CA 1
ATOM 1105 C C . VAL A 1 153 ? -15.196 4.521 19.136 1.00 79.31 153 VAL A C 1
ATOM 1107 O O . VAL A 1 153 ? -15.452 4.753 20.315 1.00 79.31 153 VAL A O 1
ATOM 1110 N N . LEU A 1 154 ? -15.683 5.278 18.150 1.00 83.00 154 LEU A N 1
ATOM 1111 C CA . LEU A 1 154 ? -16.560 6.427 18.394 1.00 83.00 154 LEU A CA 1
ATOM 1112 C C . LEU A 1 154 ? -17.894 6.005 19.017 1.00 83.00 154 LEU A C 1
ATOM 1114 O O . LEU A 1 154 ? -18.333 6.624 19.983 1.00 83.00 154 LEU A O 1
ATOM 1118 N N . ILE A 1 155 ? -18.510 4.928 18.521 1.00 81.75 155 ILE A N 1
ATOM 1119 C CA . ILE A 1 155 ? -19.733 4.371 19.120 1.00 81.75 155 ILE A CA 1
ATOM 1120 C C . ILE A 1 155 ? -19.460 3.934 20.564 1.00 81.75 155 ILE A C 1
ATOM 1122 O O . ILE A 1 155 ? -20.252 4.243 21.452 1.00 81.75 155 ILE A O 1
ATOM 1126 N N . ALA A 1 156 ? -18.323 3.277 20.817 1.00 76.31 156 ALA A N 1
ATOM 1127 C CA . ALA A 1 156 ? -17.893 2.891 22.161 1.00 76.31 156 ALA A CA 1
ATOM 1128 C C . ALA A 1 156 ? -17.856 4.088 23.106 1.00 76.31 156 ALA A C 1
ATOM 1130 O O . ALA A 1 156 ? -18.372 4.020 24.219 1.00 76.31 156 ALA A O 1
ATOM 1131 N N . LEU A 1 157 ? -17.239 5.177 22.645 1.00 78.56 157 LEU A N 1
ATOM 1132 C CA . LEU A 1 157 ? -17.056 6.385 23.427 1.00 78.56 157 LEU A CA 1
ATOM 1133 C C . LEU A 1 157 ? -18.400 7.045 23.737 1.00 78.56 157 LEU A C 1
ATOM 1135 O O . LEU A 1 157 ? -18.634 7.419 24.879 1.00 78.56 157 LEU A O 1
ATOM 1139 N N . VAL A 1 158 ? -19.301 7.129 22.755 1.00 83.38 158 VAL A N 1
ATOM 1140 C CA . VAL A 1 158 ? -20.656 7.666 22.952 1.00 83.38 158 VAL A CA 1
ATOM 1141 C C . VAL A 1 158 ? -21.437 6.827 23.959 1.00 83.38 158 VAL A C 1
ATOM 1143 O O . VAL A 1 158 ? -22.043 7.386 24.868 1.00 83.38 158 VAL A O 1
ATOM 1146 N N . VAL A 1 159 ? -21.398 5.497 23.838 1.00 77.56 159 VAL A N 1
ATOM 1147 C CA . VAL A 1 159 ? -22.078 4.602 24.785 1.00 77.56 159 VAL A CA 1
ATOM 1148 C C . VAL A 1 159 ? -21.488 4.752 26.183 1.00 77.56 159 VAL A C 1
ATOM 1150 O O . VAL A 1 159 ? -22.239 4.899 27.140 1.00 77.56 159 VAL A O 1
ATOM 1153 N N . LEU A 1 160 ? -20.159 4.775 26.305 1.00 76.25 160 LEU A N 1
ATOM 1154 C CA . LEU A 1 160 ? -19.490 4.958 27.588 1.00 76.25 160 LEU A CA 1
ATOM 1155 C C . LEU A 1 160 ? -19.891 6.289 28.234 1.00 76.25 160 LEU A C 1
ATOM 1157 O O . LEU A 1 160 ? -20.311 6.291 29.387 1.00 76.25 160 LEU A O 1
ATOM 1161 N N . LEU A 1 161 ? -19.830 7.392 27.481 1.00 80.19 161 LEU A N 1
ATOM 1162 C CA . LEU A 1 161 ? -20.231 8.724 27.940 1.00 80.19 161 LEU A CA 1
ATOM 1163 C C . LEU A 1 161 ? -21.707 8.775 28.350 1.00 80.19 161 LEU A C 1
ATOM 1165 O O . LEU A 1 161 ? -22.030 9.388 29.360 1.00 80.19 161 LEU A O 1
ATOM 1169 N N . ALA A 1 162 ? -22.592 8.105 27.610 1.00 79.00 162 ALA A N 1
ATOM 1170 C CA . ALA A 1 162 ? -24.011 8.019 27.947 1.00 79.00 162 ALA A CA 1
ATOM 1171 C C . ALA A 1 162 ? -24.278 7.177 29.208 1.00 79.00 162 ALA A C 1
ATOM 1173 O O . ALA A 1 162 ? -25.276 7.393 29.889 1.00 79.00 162 ALA A O 1
ATOM 1174 N N . THR A 1 163 ? -23.401 6.219 29.521 1.00 71.62 163 THR A N 1
ATOM 1175 C CA . THR A 1 163 ? -23.496 5.388 30.734 1.00 71.62 163 THR A CA 1
ATOM 1176 C C . THR A 1 163 ? -22.799 5.984 31.955 1.00 71.62 163 THR A C 1
ATOM 1178 O O . THR A 1 163 ? -22.964 5.452 33.053 1.00 71.62 163 THR A O 1
ATOM 1181 N N . LEU A 1 164 ? -22.021 7.061 31.796 1.00 72.38 164 LEU A N 1
ATOM 1182 C CA . LEU A 1 164 ? -21.449 7.761 32.941 1.00 72.38 164 LEU A CA 1
ATOM 1183 C C . LEU A 1 164 ? -22.581 8.472 33.699 1.00 72.38 164 LEU A C 1
ATOM 1185 O O . LEU A 1 164 ? -23.353 9.207 33.078 1.00 72.38 164 LEU A O 1
ATOM 1189 N N . PRO A 1 165 ? -22.702 8.273 35.024 1.00 57.66 165 PRO A N 1
ATOM 1190 C CA . PRO A 1 165 ? -23.641 9.047 35.818 1.00 57.66 165 PRO A CA 1
ATOM 1191 C C . PRO A 1 165 ? -23.284 10.530 35.674 1.00 57.66 165 PRO A C 1
ATOM 1193 O O . PRO A 1 165 ? -22.127 10.911 35.848 1.00 57.66 165 PRO A O 1
ATOM 1196 N N . GLN A 1 166 ? -24.273 11.348 35.307 1.00 59.19 166 GLN A N 1
ATOM 1197 C CA . GLN A 1 166 ? -24.162 12.805 35.333 1.00 59.19 166 GLN A CA 1
ATOM 1198 C C . GLN A 1 166 ? -23.982 13.186 36.809 1.00 59.19 166 GLN A C 1
ATOM 1200 O O . GLN A 1 166 ? -24.933 13.078 37.583 1.00 59.19 166 GLN A O 1
ATOM 1205 N N . VAL A 1 167 ? -22.743 13.482 37.207 1.00 49.81 167 VAL A N 1
ATOM 1206 C CA . VAL A 1 167 ? -22.411 13.993 38.547 1.00 49.81 167 VAL A CA 1
ATOM 1207 C C . VAL A 1 167 ? -22.855 15.442 38.651 1.00 49.81 167 VAL A C 1
ATOM 1209 O O . VAL A 1 167 ? -22.591 16.191 37.683 1.00 49.81 167 VAL A O 1
#

Nearest PDB structures (foldseek):
  8auw-assembly1_D  TM=3.456E-01  e=3.192E+00  Homo sapiens
  4tx5-assembly1_B  TM=3.626E-01  e=6.400E+00  Homo sapiens
  8e2i-assembly1_F  TM=3.963E-01  e=7.123E+00  Homo sapiens
  6jx6-assembly1_C  TM=3.362E-01  e=7.123E+00  Homo sapiens
  6jx6-assembly1_A  TM=3.158E-01  e=7.514E+00  Homo sapiens

Organism: NCBI:txid90975

pLDDT: mean 82.11, std 8.38, range [49.81, 94.31]

InterPro domains:
  IPR043760 Pycsar effec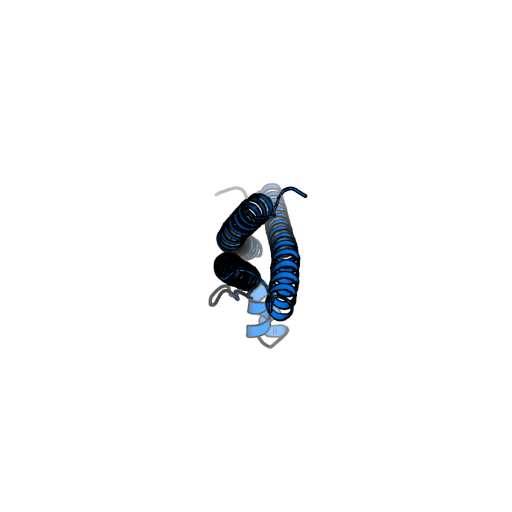tor protein domain [PF18967] (16-161)

Foldseek 3Di:
DPPDDVVVVVVLLVVLVVLLVVLVVLLVVLLVLLVVLLVVLVVQLVVLVVCLVVPPPDDPVLNVLSVVLNVLSVQLNVLSVVLVPDDDPPPLCADPVVVVVLVDPVSVVVVVVPDDPSVRSVSSSVVSNVNSVVSVVSNVSSVVSVVVSVVSVVVSVVVVVVPDPPD

Solvent-accessible surface area (backbone atoms only — not comparable to full-atom valu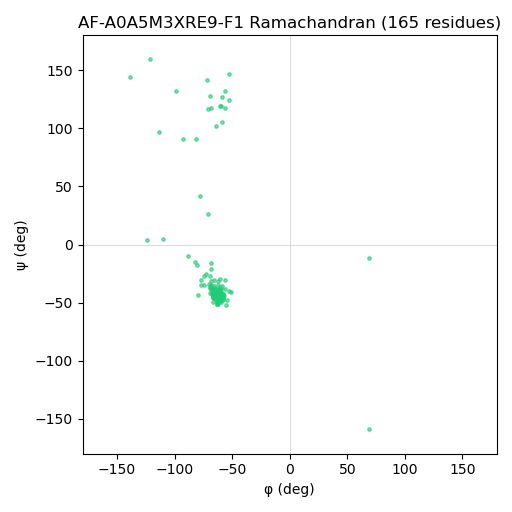es): 8904 Å² total; per-residue (Å²): 137,83,80,87,52,70,75,54,56,55,47,55,47,50,54,36,54,51,45,36,51,52,34,51,52,50,36,54,53,49,51,53,53,31,50,52,51,26,53,54,25,47,50,50,27,51,51,44,50,53,49,59,70,70,46,82,83,57,57,71,68,59,48,53,46,48,50,53,29,32,52,28,18,47,50,13,26,52,30,14,49,58,34,67,49,86,79,74,64,92,78,58,75,56,65,72,67,23,51,62,71,53,74,41,72,67,51,41,53,50,56,57,68,74,46,59,67,65,60,53,38,52,50,47,32,56,51,39,46,53,50,36,54,53,35,50,56,33,36,48,54,13,50,54,32,40,52,53,19,52,52,50,46,52,52,44,50,52,52,51,60,69,68,49,79,87,124

Mean predicted aligned error: 7.78 Å

Secondary structure (DSSP, 8-state):
-PPP-HHHHHHHHHHHHHHHHHHHHHHHHHHHHHHHHHHHHHHHHHHHHHHHHH-TTS-HHHHHHHHHHHHHHHHHHHHHHHHHS----SS---HHHHHHHH-SHHHHHHHHHHS-HHHHHHHHHHHHHHHHHHHHHHHHHHHHHHHHHHHHHHHHHHHHHHHS---

Radius of gyration: 24.89 Å; Cα contacts (8 Å, |Δi|>4): 123; chains: 1; bounding box: 53×28×86 Å